Protein AF-A0ABD3S6L1-F1 (afdb_monomer_lite)

pLDDT: mean 90.4, std 6.14, range [69.69, 97.06]

Sequence (80 aa):
MSIFKFLFFCLISTFLFVSIVQAHESVEINEKRYSFDEQKIACGTCCARCNCVPPGTYGNFETCPCYASLTTHGGRKKCP

Structure (mmCIF, N/CA/C/O backbone):
data_AF-A0ABD3S6L1-F1
#
_entry.id   AF-A0ABD3S6L1-F1
#
loop_
_atom_site.group_PDB
_atom_site.id
_atom_site.type_symbol
_atom_site.label_atom_id
_atom_site.label_alt_id
_atom_site.label_comp_id
_atom_site.label_asym_id
_atom_site.label_entity_id
_atom_site.label_seq_id
_atom_site.pdbx_PDB_ins_code
_atom_site.Cartn_x
_atom_site.Cartn_y
_atom_site.Cartn_z
_atom_site.occupancy
_atom_site.B_iso_or_equiv
_atom_site.auth_seq_id
_atom_site.auth_comp_id
_atom_site.auth_asym_id
_atom_site.auth_atom_id
_atom_site.pdbx_PDB_model_num
ATOM 1 N N . MET A 1 1 ? -33.968 34.267 38.492 1.00 69.69 1 MET A N 1
ATOM 2 C CA . MET A 1 1 ? -33.929 32.801 38.254 1.00 69.69 1 MET A CA 1
ATOM 3 C C . MET A 1 1 ? -34.006 32.368 36.778 1.00 69.69 1 MET A C 1
ATOM 5 O O . MET A 1 1 ? -33.909 31.170 36.534 1.00 69.69 1 MET A O 1
ATOM 9 N N . SER A 1 2 ? -34.116 33.282 35.796 1.00 75.69 2 SER A N 1
ATOM 10 C CA . SER A 1 2 ? -34.153 32.923 34.355 1.00 75.69 2 SER A CA 1
ATOM 11 C C . SER A 1 2 ? -32.817 33.093 33.622 1.00 75.69 2 SER A C 1
ATOM 13 O O . SER A 1 2 ? -32.507 32.300 32.741 1.00 75.69 2 SER A O 1
ATOM 15 N N . ILE A 1 3 ? -31.986 34.058 34.030 1.00 88.75 3 ILE A N 1
ATOM 16 C CA . ILE A 1 3 ? -30.663 34.309 33.425 1.00 88.75 3 ILE A CA 1
ATOM 17 C C . ILE A 1 3 ? -29.735 33.099 33.561 1.00 88.75 3 ILE A C 1
ATOM 19 O O . ILE A 1 3 ? -29.092 32.703 32.598 1.00 88.75 3 ILE A O 1
ATOM 23 N N . PHE A 1 4 ? -29.730 32.449 34.727 1.00 87.31 4 PHE A N 1
ATOM 24 C CA . PHE A 1 4 ? -28.902 31.263 34.951 1.00 87.31 4 PHE A CA 1
ATOM 25 C C . PHE A 1 4 ? -29.279 30.099 34.020 1.00 87.31 4 PHE A C 1
ATOM 27 O O . PHE A 1 4 ? -28.407 29.429 33.481 1.00 87.31 4 PHE A O 1
ATOM 34 N N . LYS A 1 5 ? -30.579 29.901 33.765 1.00 85.44 5 LYS A N 1
ATOM 35 C CA . LYS A 1 5 ? -31.080 28.878 32.833 1.00 85.44 5 LYS A CA 1
ATOM 36 C C . LYS A 1 5 ? -30.713 29.190 31.384 1.00 85.44 5 LYS A C 1
ATOM 38 O O . LYS A 1 5 ? -30.370 28.276 30.643 1.00 85.44 5 LYS A O 1
ATOM 43 N N . PHE A 1 6 ? -30.748 30.466 31.001 1.00 91.94 6 PHE A N 1
ATOM 44 C CA . PHE A 1 6 ? -30.342 30.903 29.668 1.00 91.94 6 PHE A CA 1
ATOM 45 C C . PHE A 1 6 ? -28.846 30.671 29.429 1.00 91.94 6 PHE A C 1
ATOM 47 O O . PHE A 1 6 ? -28.471 30.062 28.432 1.00 91.94 6 PHE A O 1
ATOM 54 N N . LEU A 1 7 ? -27.998 31.060 30.387 1.00 91.75 7 LEU A N 1
ATOM 55 C CA . LEU A 1 7 ? -26.555 30.820 30.312 1.00 91.75 7 LEU A CA 1
ATOM 56 C C . LEU A 1 7 ? -26.233 29.325 30.250 1.00 91.75 7 LEU A C 1
ATOM 58 O O . LEU A 1 7 ? -25.412 28.906 29.441 1.00 91.75 7 LEU A O 1
ATOM 62 N N . PHE A 1 8 ? -26.925 28.510 31.044 1.00 94.12 8 PHE A N 1
ATOM 63 C CA . PHE A 1 8 ? -26.745 27.063 31.031 1.00 94.12 8 PHE A CA 1
ATOM 64 C C . PHE A 1 8 ? -27.133 26.436 29.684 1.00 94.12 8 PHE A C 1
ATOM 66 O O . PHE A 1 8 ? -26.396 25.610 29.153 1.00 94.12 8 PHE A O 1
ATOM 73 N N . PHE A 1 9 ? -28.245 26.875 29.087 1.00 93.94 9 PHE A N 1
ATOM 74 C CA . PHE A 1 9 ? -28.671 26.408 27.768 1.00 93.94 9 PHE A CA 1
ATOM 75 C C . PHE A 1 9 ? -27.683 26.811 26.664 1.00 93.94 9 PHE A C 1
ATOM 77 O O . PHE A 1 9 ? -27.339 25.989 25.816 1.00 93.94 9 PHE A O 1
ATOM 84 N N . CYS A 1 10 ? -27.172 28.046 26.703 1.00 94.31 10 CYS A N 1
ATOM 85 C CA . CYS A 1 10 ? -26.141 28.508 25.774 1.00 94.31 10 CYS A CA 1
ATOM 86 C C . CYS A 1 10 ? -24.851 27.685 25.887 1.00 94.31 10 CYS A C 1
ATOM 88 O O . CYS A 1 10 ? -24.311 27.284 24.861 1.00 94.31 10 CYS A O 1
ATOM 90 N N . LEU A 1 11 ? -24.388 27.395 27.107 1.00 94.31 11 LEU A N 1
ATOM 91 C CA . LEU A 1 11 ? -23.178 26.598 27.336 1.00 94.31 11 LEU A CA 1
ATOM 92 C C . LEU A 1 11 ? -23.334 25.143 26.875 1.00 94.31 11 LEU A C 1
ATOM 94 O O . LEU A 1 11 ? -22.416 24.589 26.276 1.00 94.31 11 LEU A O 1
ATOM 98 N N . ILE A 1 12 ? -24.493 24.524 27.116 1.00 95.19 12 ILE A N 1
ATOM 99 C CA . ILE A 1 12 ? -24.765 23.160 26.638 1.00 95.19 12 ILE A CA 1
ATOM 100 C C . ILE A 1 12 ? -24.809 23.123 25.112 1.00 95.19 12 ILE A C 1
ATOM 102 O O . ILE A 1 12 ? -24.222 22.233 24.502 1.00 95.19 12 ILE A O 1
ATOM 106 N N . SER A 1 13 ? -25.492 24.091 24.499 1.00 93.94 13 SER A N 1
ATOM 107 C CA . SER A 1 13 ? -25.620 24.180 23.047 1.00 93.94 13 SER A CA 1
ATOM 108 C C . SER A 1 13 ? -24.245 24.265 22.379 1.00 93.94 13 SER A C 1
ATOM 110 O O . SER A 1 13 ? -23.919 2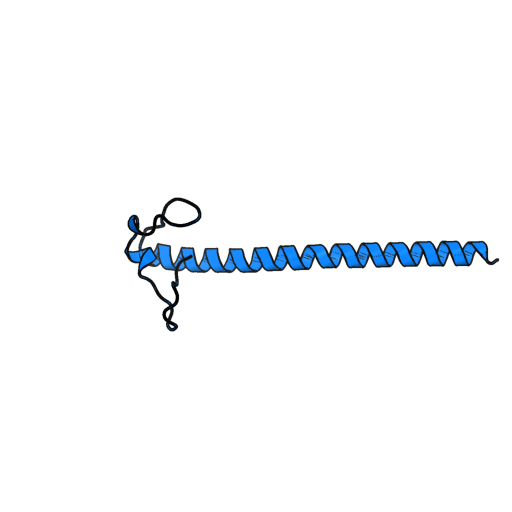3.430 21.537 1.00 93.94 13 SER A O 1
ATOM 112 N N . THR A 1 14 ? -23.385 25.194 22.811 1.00 93.69 14 THR A N 1
ATOM 113 C CA . THR A 1 14 ? -22.041 25.349 22.231 1.00 93.69 14 THR A CA 1
ATOM 114 C C . THR A 1 14 ? -21.158 24.122 22.451 1.00 93.69 14 THR A C 1
ATOM 116 O O . THR A 1 14 ? -20.444 23.720 21.535 1.00 93.69 14 THR A O 1
ATOM 119 N N . PHE A 1 15 ? -21.235 23.482 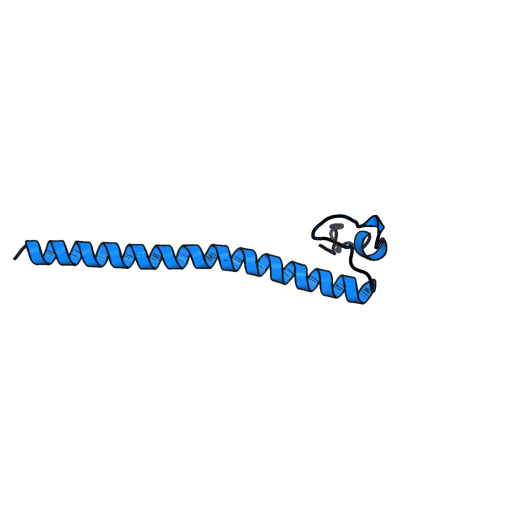23.620 1.00 93.88 15 PHE A N 1
ATOM 120 C CA . PHE A 1 15 ? -20.476 22.265 23.912 1.00 93.88 15 PHE A CA 1
ATOM 121 C C . PHE A 1 15 ? -20.863 21.088 22.996 1.00 93.88 15 PHE A C 1
ATOM 123 O O . PHE A 1 15 ? -19.991 20.381 22.479 1.00 93.88 15 PHE A O 1
ATOM 130 N N . LEU A 1 16 ? -22.164 20.905 22.743 1.00 93.62 16 LEU A N 1
ATOM 131 C CA . LEU A 1 16 ? -22.659 19.897 21.802 1.00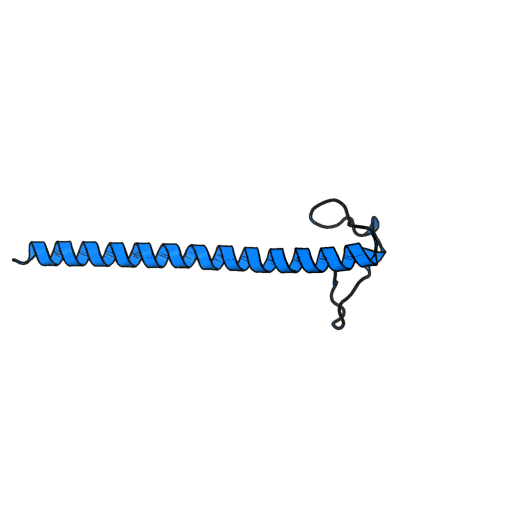 93.62 16 LEU A CA 1
ATOM 132 C C . LEU A 1 16 ? -22.199 20.191 20.369 1.00 93.62 16 LEU A C 1
ATOM 134 O O . LEU A 1 16 ? -21.727 19.281 19.689 1.00 93.62 16 LEU A O 1
ATOM 138 N N . PHE A 1 17 ? -22.270 21.452 19.927 1.00 93.06 17 PHE A N 1
ATOM 139 C CA . PHE A 1 17 ? -21.796 21.848 18.597 1.00 93.06 17 PHE A CA 1
ATOM 140 C C . PHE A 1 17 ? -20.306 21.545 18.390 1.00 93.06 17 PHE A C 1
ATOM 142 O O . PHE A 1 17 ? -19.949 20.966 17.366 1.00 93.06 17 PHE A O 1
ATOM 149 N N . VAL A 1 18 ? -19.440 21.866 19.360 1.00 90.81 18 VAL A N 1
ATOM 150 C CA . VAL A 1 18 ? -17.996 21.568 19.275 1.00 90.81 18 VAL A CA 1
ATOM 151 C C . VAL A 1 18 ? -17.745 20.062 19.148 1.00 90.81 18 VAL A C 1
ATOM 153 O O . VAL A 1 18 ? -16.979 19.638 18.284 1.00 90.81 18 VAL A O 1
ATOM 156 N N . SER A 1 19 ? -18.448 19.249 19.942 1.00 88.81 19 SER A N 1
ATOM 157 C CA . SER A 1 19 ? -18.308 17.786 19.916 1.00 88.81 19 SER A CA 1
ATOM 158 C C . SER A 1 19 ? -18.706 17.183 18.560 1.00 88.81 19 SER A C 1
ATOM 160 O O . SER A 1 19 ? -18.054 16.261 18.070 1.00 88.81 19 SER A O 1
ATOM 162 N N . ILE A 1 20 ? -19.754 17.722 17.924 1.00 88.44 20 ILE A N 1
ATOM 163 C CA . ILE A 1 20 ? -20.204 17.295 16.590 1.00 88.44 20 ILE A CA 1
ATOM 164 C C . ILE A 1 20 ? -19.161 17.644 15.516 1.00 88.44 20 ILE A C 1
ATOM 166 O O . ILE A 1 20 ? -18.851 16.807 14.669 1.00 88.44 20 ILE A O 1
ATOM 170 N N . VAL A 1 21 ? -18.593 18.855 15.553 1.00 89.75 21 VAL A N 1
ATOM 171 C CA . VAL A 1 21 ? -17.594 19.309 14.566 1.00 89.75 21 VAL A CA 1
ATOM 172 C C . VAL A 1 21 ? -16.327 18.450 14.610 1.00 89.75 21 VAL A C 1
ATOM 174 O O . VAL A 1 21 ? -15.830 18.042 13.562 1.00 89.75 21 VAL A O 1
ATOM 177 N N . GLN A 1 22 ? -15.840 18.101 15.804 1.00 85.25 22 GLN A N 1
ATOM 178 C CA . GLN A 1 22 ? -14.665 17.232 15.952 1.00 85.25 22 GLN A CA 1
ATOM 179 C C . GLN A 1 22 ? -14.899 15.822 15.387 1.00 85.25 22 GLN A C 1
ATOM 181 O O . GLN A 1 22 ? -13.989 15.222 14.813 1.00 85.25 22 GLN A O 1
ATOM 186 N N . ALA A 1 23 ? -16.119 15.293 15.512 1.00 77.50 23 ALA A N 1
ATOM 187 C CA . ALA A 1 23 ? -16.462 14.001 14.928 1.00 77.50 23 ALA A CA 1
ATOM 188 C C . ALA A 1 23 ? -16.445 14.054 13.391 1.00 77.50 23 ALA A C 1
ATOM 190 O O . ALA A 1 23 ? -15.938 13.128 12.760 1.00 77.50 23 ALA A O 1
ATOM 191 N N . HIS A 1 24 ? -16.928 15.144 12.788 1.00 76.00 24 HIS A N 1
ATOM 192 C CA . HIS A 1 24 ? -16.969 15.297 11.332 1.00 76.00 24 HIS A CA 1
ATOM 193 C C . HIS A 1 24 ? -15.570 15.275 10.691 1.00 76.00 24 HIS A C 1
ATOM 195 O O . HIS A 1 24 ? -15.345 14.543 9.729 1.00 76.00 24 HIS A O 1
ATOM 201 N N . GLU A 1 25 ? -14.607 16.016 11.247 1.00 77.44 25 GLU A N 1
ATOM 202 C CA . GLU A 1 25 ? -13.233 16.073 10.718 1.00 77.44 25 GLU A CA 1
ATOM 203 C C . GLU A 1 25 ? -12.530 14.706 10.771 1.00 77.44 25 GLU A C 1
ATOM 205 O O . GLU A 1 25 ? -11.774 14.340 9.869 1.00 77.44 25 GLU A O 1
ATOM 210 N N . SER A 1 26 ? -12.844 13.892 11.783 1.00 74.31 26 SER A N 1
ATOM 211 C CA . SER A 1 26 ? -12.275 12.550 11.902 1.00 74.31 26 SER A CA 1
ATOM 212 C C . SER A 1 26 ? -12.754 11.595 10.800 1.00 74.31 26 SER A C 1
ATOM 214 O O . SER A 1 26 ? -11.978 10.752 10.354 1.00 74.31 26 SER A O 1
ATOM 216 N N . VAL A 1 27 ? -13.991 11.723 10.311 1.00 78.50 27 VAL A N 1
ATOM 217 C CA . VAL A 1 27 ? -14.537 10.830 9.273 1.00 78.50 27 VAL A CA 1
ATOM 218 C C . VAL A 1 27 ? -13.843 11.061 7.929 1.00 78.50 27 VAL A C 1
ATOM 220 O O . VAL A 1 27 ? -13.418 10.098 7.293 1.00 78.50 27 VAL A O 1
ATOM 223 N N . GLU A 1 28 ? -13.623 12.319 7.539 1.00 78.69 28 GLU A N 1
ATOM 224 C CA . GLU A 1 28 ? -12.970 12.648 6.264 1.00 78.69 28 GLU A CA 1
ATOM 225 C C . GLU A 1 28 ? -11.482 12.246 6.247 1.00 78.69 28 GLU A C 1
ATOM 227 O O . GLU A 1 28 ? -10.962 11.754 5.241 1.00 78.69 28 GLU A O 1
ATOM 232 N N . ILE A 1 29 ? -10.781 12.404 7.376 1.00 79.25 29 ILE A N 1
ATOM 233 C CA . ILE A 1 29 ? -9.381 11.972 7.510 1.00 79.25 29 ILE A CA 1
ATOM 234 C C . ILE A 1 29 ? -9.277 10.442 7.459 1.00 79.25 29 ILE A C 1
ATOM 236 O O . ILE A 1 29 ? -8.368 9.908 6.816 1.00 79.25 29 ILE A O 1
ATOM 240 N N . ASN A 1 30 ? -10.203 9.728 8.105 1.00 81.38 30 ASN A N 1
ATOM 241 C CA . ASN A 1 30 ? -10.224 8.266 8.084 1.00 81.38 30 ASN A CA 1
ATOM 242 C C . ASN A 1 30 ? -10.529 7.713 6.683 1.00 81.38 30 ASN A C 1
ATOM 244 O O . ASN A 1 30 ? -9.904 6.733 6.284 1.00 81.38 30 ASN A O 1
ATOM 248 N N . GLU A 1 31 ? -11.403 8.359 5.906 1.00 85.25 31 GLU A N 1
ATOM 249 C CA . GLU A 1 31 ? -11.696 7.958 4.523 1.00 85.25 31 GLU A CA 1
ATOM 250 C C . GLU A 1 31 ? -10.470 8.112 3.606 1.00 85.25 31 GLU A C 1
ATOM 252 O O . GLU A 1 31 ? -10.095 7.175 2.895 1.00 85.25 31 GLU A O 1
ATOM 257 N N . LYS A 1 32 ? -9.763 9.250 3.685 1.00 84.75 32 LYS A N 1
ATOM 258 C CA . LYS A 1 32 ? -8.512 9.463 2.929 1.00 84.75 32 LYS A CA 1
ATOM 259 C C . LYS A 1 32 ? -7.427 8.463 3.331 1.00 84.75 32 LYS A C 1
ATOM 261 O O . LYS A 1 32 ? -6.717 7.944 2.469 1.00 84.75 32 LYS A O 1
ATOM 266 N N . ARG A 1 33 ? -7.309 8.165 4.631 1.00 86.56 33 ARG A N 1
ATOM 267 C CA . ARG A 1 33 ? -6.365 7.165 5.147 1.00 86.56 33 ARG A CA 1
ATOM 268 C C . ARG A 1 33 ? -6.684 5.767 4.619 1.00 86.56 33 ARG A C 1
ATOM 270 O O . ARG A 1 33 ? -5.778 5.088 4.149 1.00 86.56 33 ARG A O 1
ATOM 277 N N . TYR A 1 34 ? -7.958 5.381 4.634 1.00 84.25 34 TYR A N 1
ATOM 278 C CA 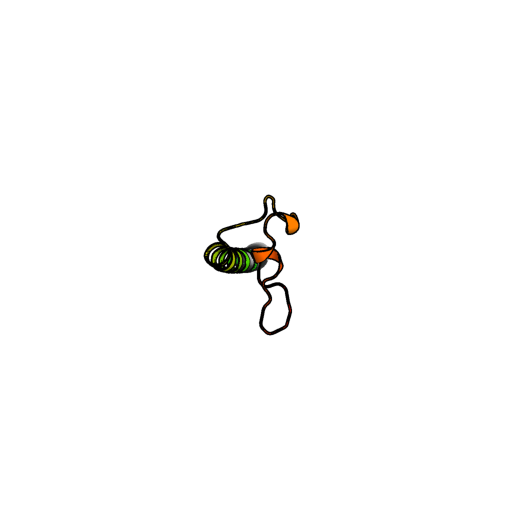. TYR A 1 34 ? -8.410 4.092 4.117 1.00 84.25 34 TYR A CA 1
ATOM 279 C C . TYR A 1 34 ? -8.052 3.917 2.633 1.00 84.25 34 TYR A C 1
ATOM 281 O O . TYR A 1 34 ? -7.484 2.894 2.252 1.00 84.25 34 TYR A O 1
ATOM 289 N N . SER A 1 35 ? -8.279 4.947 1.809 1.00 87.12 35 SER A N 1
ATOM 290 C CA . SER A 1 35 ? -7.900 4.923 0.390 1.00 87.12 35 SER A CA 1
ATOM 291 C C . SER A 1 35 ? -6.384 4.793 0.172 1.00 87.12 35 SER A C 1
ATOM 293 O O . SER A 1 35 ? -5.948 4.047 -0.709 1.00 87.12 35 SER A O 1
ATOM 295 N N . PHE A 1 36 ? -5.565 5.477 0.978 1.00 88.19 36 PHE A N 1
ATOM 296 C CA . PHE A 1 36 ? -4.105 5.377 0.886 1.00 88.19 36 PHE A CA 1
ATOM 297 C C . PHE A 1 36 ? -3.579 3.995 1.306 1.00 88.19 36 PHE A C 1
ATOM 299 O O . PHE A 1 36 ? -2.684 3.446 0.657 1.00 88.19 36 PHE A O 1
ATOM 306 N N . ASP A 1 37 ? -4.144 3.406 2.362 1.00 88.75 37 ASP A N 1
ATOM 307 C CA . ASP A 1 37 ? -3.756 2.075 2.832 1.00 88.75 37 ASP A CA 1
ATOM 308 C C . ASP A 1 37 ? -4.042 0.996 1.764 1.00 88.75 37 ASP A C 1
ATOM 310 O O . ASP A 1 37 ? -3.207 0.112 1.546 1.00 88.75 37 ASP A O 1
ATOM 314 N N . GLU A 1 38 ? -5.144 1.111 1.011 1.00 86.25 38 GLU A N 1
ATOM 315 C CA . GLU A 1 38 ? -5.441 0.227 -0.127 1.00 86.25 38 GLU A CA 1
ATOM 316 C C . GLU A 1 38 ? -4.404 0.361 -1.259 1.00 86.25 38 GLU A C 1
ATOM 318 O O . GLU A 1 38 ? -3.872 -0.651 -1.735 1.00 86.25 38 GLU A O 1
ATOM 323 N N . GLN A 1 39 ? -4.040 1.593 -1.650 1.00 91.25 39 GLN A N 1
ATOM 324 C CA . GLN A 1 39 ? -2.989 1.821 -2.654 1.00 91.25 39 GLN A CA 1
ATOM 325 C C . GLN A 1 39 ? -1.655 1.204 -2.234 1.00 91.25 39 GLN A C 1
ATOM 327 O O . GLN A 1 39 ? -0.977 0.573 -3.049 1.00 91.25 39 GLN A O 1
ATOM 332 N N . LYS A 1 40 ? -1.273 1.351 -0.962 1.00 92.50 40 LYS A N 1
ATOM 333 C CA . LYS A 1 40 ? -0.017 0.807 -0.437 1.00 92.50 40 LYS A CA 1
ATOM 334 C C . LYS A 1 40 ? 0.036 -0.714 -0.567 1.00 92.50 40 LYS A C 1
ATOM 336 O O . LYS A 1 40 ? 1.062 -1.261 -0.976 1.00 92.50 40 LYS A O 1
ATOM 341 N N . ILE A 1 41 ? -1.067 -1.396 -0.259 1.00 92.75 41 ILE A N 1
ATOM 342 C CA . ILE A 1 41 ? -1.176 -2.852 -0.396 1.00 92.75 41 ILE A CA 1
ATOM 343 C C . ILE A 1 41 ? -1.069 -3.252 -1.872 1.00 92.75 41 ILE A C 1
ATOM 345 O O . ILE A 1 41 ? -0.269 -4.125 -2.219 1.00 92.75 41 ILE A O 1
ATOM 349 N N . ALA A 1 42 ? -1.818 -2.588 -2.757 1.00 93.94 42 ALA A N 1
ATOM 350 C CA . ALA A 1 42 ? -1.789 -2.873 -4.188 1.00 93.94 42 ALA A CA 1
ATOM 351 C C . ALA A 1 42 ? -0.381 -2.683 -4.779 1.00 93.94 42 ALA A C 1
ATOM 353 O O . ALA A 1 42 ? 0.147 -3.606 -5.409 1.00 93.94 42 ALA A O 1
ATOM 354 N N . CYS A 1 43 ? 0.268 -1.551 -4.487 1.00 95.00 43 CYS A N 1
ATOM 355 C CA . CYS A 1 43 ? 1.646 -1.264 -4.882 1.00 95.00 43 CYS A CA 1
ATOM 356 C C . CYS A 1 43 ? 2.616 -2.340 -4.370 1.00 95.00 43 CYS A C 1
ATOM 358 O O . CYS A 1 43 ? 3.398 -2.875 -5.154 1.00 95.00 43 CYS A O 1
ATOM 360 N N . GLY A 1 44 ? 2.507 -2.745 -3.099 1.00 94.44 44 GLY A N 1
ATOM 361 C CA . GLY A 1 44 ? 3.327 -3.814 -2.521 1.00 94.44 44 GLY A CA 1
ATOM 362 C C . GLY A 1 44 ? 3.196 -5.144 -3.269 1.00 94.44 44 GLY A C 1
ATOM 363 O O . GLY A 1 44 ? 4.204 -5.765 -3.610 1.00 94.44 44 GLY A O 1
ATOM 364 N N . THR A 1 45 ? 1.970 -5.560 -3.607 1.00 95.25 45 THR A N 1
ATOM 365 C CA . THR A 1 45 ? 1.757 -6.800 -4.379 1.00 95.25 45 THR A CA 1
ATOM 366 C C . THR A 1 45 ? 2.296 -6.713 -5.808 1.00 95.25 45 THR A C 1
ATOM 368 O O . TH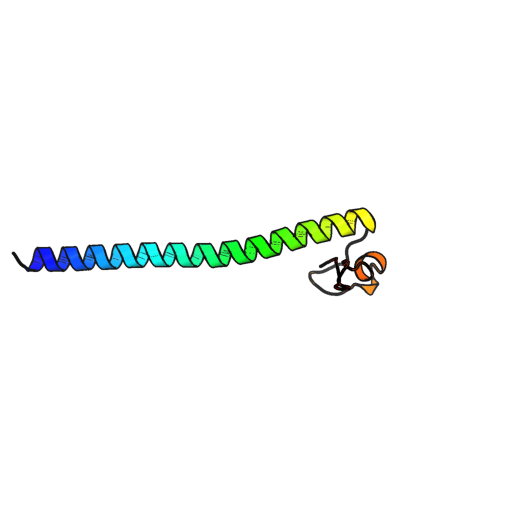R A 1 45 ? 2.818 -7.698 -6.332 1.00 95.25 45 THR A O 1
ATOM 371 N N . CYS A 1 46 ? 2.193 -5.547 -6.446 1.00 96.31 46 CYS A N 1
ATOM 372 C CA . CYS A 1 46 ? 2.723 -5.322 -7.786 1.00 96.31 46 CYS A CA 1
ATOM 373 C C . CYS A 1 46 ? 4.252 -5.261 -7.794 1.00 96.31 46 CYS A C 1
ATOM 375 O O . CYS A 1 46 ? 4.879 -5.867 -8.660 1.00 96.31 46 CYS A O 1
ATOM 377 N N . CYS A 1 47 ? 4.850 -4.608 -6.798 1.00 96.56 47 CYS A N 1
ATOM 378 C CA . CYS A 1 47 ? 6.292 -4.558 -6.601 1.00 96.56 47 CYS A CA 1
ATOM 379 C C . CYS A 1 47 ? 6.863 -5.965 -6.396 1.00 96.56 47 CYS A C 1
ATOM 381 O O . CYS A 1 47 ? 7.777 -6.350 -7.111 1.00 96.56 47 CYS A O 1
ATOM 383 N N . ALA A 1 48 ? 6.263 -6.785 -5.528 1.00 97.06 48 ALA A N 1
ATOM 384 C CA . ALA A 1 48 ? 6.714 -8.162 -5.316 1.00 97.06 48 ALA A CA 1
ATOM 385 C C . ALA A 1 48 ? 6.635 -9.031 -6.587 1.00 97.06 48 ALA A C 1
ATOM 387 O O . ALA A 1 48 ? 7.424 -9.955 -6.764 1.00 97.06 48 ALA A O 1
ATOM 388 N N . ARG A 1 49 ? 5.683 -8.745 -7.487 1.00 95.88 49 ARG A N 1
ATOM 389 C CA . ARG A 1 49 ? 5.517 -9.482 -8.747 1.00 95.88 49 ARG A CA 1
ATOM 390 C C . ARG A 1 49 ? 6.448 -8.997 -9.859 1.00 95.88 49 ARG A C 1
ATOM 392 O O . ARG A 1 49 ? 6.924 -9.814 -10.640 1.00 95.88 49 ARG A O 1
ATOM 399 N N . CYS A 1 50 ? 6.654 -7.688 -9.966 1.00 96.12 50 CYS A N 1
ATOM 400 C CA . CYS A 1 50 ? 7.368 -7.062 -11.081 1.00 96.12 50 CYS A CA 1
ATOM 401 C C . CYS A 1 50 ? 8.788 -6.594 -10.728 1.00 96.12 50 CYS A C 1
ATOM 403 O O . CYS A 1 50 ? 9.529 -6.224 -11.633 1.00 96.12 50 CYS A O 1
ATOM 405 N N . ASN A 1 51 ? 9.155 -6.570 -9.444 1.00 96.62 51 ASN A N 1
ATOM 406 C CA . ASN A 1 51 ? 10.411 -6.036 -8.899 1.00 96.62 51 ASN A CA 1
ATOM 407 C C . ASN A 1 51 ? 10.757 -4.618 -9.404 1.00 96.62 51 ASN A C 1
ATOM 409 O O . ASN A 1 51 ? 11.923 -4.268 -9.554 1.00 96.62 51 ASN A O 1
ATOM 413 N N . CYS A 1 52 ? 9.733 -3.813 -9.706 1.00 95.81 52 CYS A N 1
ATOM 414 C CA . CYS A 1 52 ? 9.844 -2.493 -10.328 1.00 95.81 52 CYS A CA 1
ATOM 415 C C . CYS A 1 52 ? 8.645 -1.638 -9.903 1.00 95.81 52 CYS A C 1
ATOM 417 O O . CYS A 1 52 ? 7.515 -2.137 -9.895 1.00 95.81 52 CYS A O 1
ATOM 419 N N . VAL A 1 53 ? 8.881 -0.364 -9.578 1.00 95.06 53 VAL A N 1
ATOM 420 C CA . VAL A 1 53 ? 7.845 0.643 -9.302 1.00 95.06 53 VAL A CA 1
ATOM 421 C C . VAL A 1 53 ? 8.183 1.898 -10.116 1.00 95.06 53 VAL A C 1
ATOM 423 O O . VAL A 1 53 ? 9.331 2.344 -10.055 1.00 95.06 53 VAL A O 1
ATOM 426 N N . PRO A 1 54 ? 7.235 2.457 -10.888 1.00 95.38 54 PRO A N 1
ATOM 427 C CA . PRO A 1 54 ? 7.456 3.694 -11.631 1.00 95.38 54 PRO A CA 1
ATOM 428 C C . PRO A 1 54 ? 7.859 4.855 -10.707 1.00 95.38 54 PRO A C 1
ATOM 430 O O . PRO A 1 54 ? 7.331 4.959 -9.599 1.00 95.38 54 PRO A O 1
ATOM 433 N N . PRO A 1 55 ? 8.763 5.749 -11.135 1.00 94.00 55 PRO A N 1
ATOM 434 C CA . PRO A 1 55 ? 9.104 6.931 -10.352 1.00 94.00 55 PRO A CA 1
ATOM 435 C C . PRO A 1 55 ? 7.943 7.939 -10.316 1.00 94.00 55 PRO A C 1
ATOM 437 O O . PRO A 1 55 ? 7.203 8.091 -11.288 1.00 94.00 55 PRO A O 1
ATOM 440 N N . GLY A 1 56 ? 7.834 8.694 -9.220 1.00 89.56 56 GLY A N 1
ATOM 441 C CA . GLY A 1 56 ? 6.803 9.722 -9.028 1.00 89.56 56 GLY A CA 1
ATOM 442 C C . GLY A 1 56 ? 5.495 9.193 -8.428 1.00 89.56 56 GLY A C 1
ATOM 443 O O . GLY A 1 56 ? 5.386 8.030 -8.057 1.00 89.56 56 GLY A O 1
ATOM 444 N N . THR A 1 57 ? 4.504 10.078 -8.289 1.00 88.12 57 THR A N 1
ATOM 445 C CA . THR A 1 57 ? 3.196 9.749 -7.683 1.00 88.12 57 THR A CA 1
ATOM 446 C C . THR A 1 57 ? 2.179 9.238 -8.710 1.00 88.12 57 THR A C 1
ATOM 448 O O . THR A 1 57 ? 1.227 8.556 -8.347 1.00 88.12 57 THR A O 1
ATOM 451 N N . TYR A 1 58 ? 2.353 9.578 -9.990 1.00 87.44 58 TYR A N 1
ATOM 452 C CA . TYR A 1 58 ? 1.469 9.174 -11.084 1.00 87.44 58 TYR A CA 1
ATOM 453 C C . TYR A 1 58 ? 2.240 9.125 -12.407 1.00 87.44 58 TYR A C 1
ATOM 455 O O . TYR A 1 58 ? 3.128 9.947 -12.638 1.00 87.44 58 TYR A O 1
ATOM 463 N N . GLY A 1 59 ? 1.855 8.210 -13.299 1.00 89.31 59 GLY A N 1
ATOM 464 C CA . GLY A 1 59 ? 2.444 8.089 -14.633 1.00 89.31 59 GLY A CA 1
ATOM 465 C C . GLY A 1 59 ? 3.724 7.251 -14.662 1.00 89.31 59 GLY A C 1
ATOM 466 O O . GLY A 1 59 ? 3.911 6.353 -13.846 1.00 89.31 59 GLY A O 1
ATOM 467 N N . ASN A 1 60 ? 4.573 7.518 -15.658 1.00 93.88 60 ASN A N 1
ATOM 468 C CA . ASN A 1 60 ? 5.856 6.843 -15.902 1.00 93.88 60 ASN A CA 1
ATOM 469 C C . ASN A 1 60 ? 5.770 5.312 -16.058 1.00 93.88 60 ASN A C 1
ATOM 471 O O . ASN A 1 60 ? 6.712 4.559 -15.791 1.00 93.88 60 ASN A O 1
ATOM 475 N N . PHE A 1 61 ? 4.599 4.825 -16.467 1.00 92.56 61 PHE A N 1
ATOM 476 C CA . PHE A 1 61 ? 4.291 3.402 -16.573 1.00 92.56 61 PHE A CA 1
ATOM 477 C C . PHE A 1 61 ? 5.103 2.693 -17.667 1.00 92.56 61 PHE A C 1
ATOM 479 O O . PHE A 1 61 ? 5.291 1.480 -17.603 1.00 92.56 61 PHE A O 1
ATOM 486 N N . GLU A 1 62 ? 5.630 3.441 -18.634 1.00 94.44 62 GLU A N 1
ATOM 487 C CA . GLU A 1 62 ? 6.587 2.973 -19.636 1.00 94.44 62 GLU A CA 1
ATOM 488 C C . GLU A 1 62 ? 7.927 2.534 -19.031 1.00 94.44 62 GLU A C 1
ATOM 490 O O . GLU A 1 62 ? 8.594 1.673 -19.600 1.00 94.44 62 GLU A O 1
ATOM 495 N N . THR A 1 63 ? 8.288 3.049 -17.850 1.00 95.50 63 THR A N 1
ATOM 496 C CA . THR A 1 63 ? 9.520 2.664 -17.141 1.00 95.50 63 THR A CA 1
ATOM 497 C C . THR A 1 63 ? 9.414 1.260 -16.530 1.00 95.50 63 THR A C 1
ATOM 499 O O . THR A 1 63 ? 10.407 0.541 -16.441 1.00 95.50 63 THR A O 1
ATOM 502 N N . CYS A 1 64 ? 8.204 0.828 -16.154 1.00 95.88 64 CYS A N 1
ATOM 503 C CA . CYS A 1 64 ? 7.931 -0.515 -15.629 1.00 95.88 64 CYS A CA 1
ATOM 504 C C . CYS A 1 64 ? 6.721 -1.155 -16.351 1.00 95.88 64 CYS A C 1
ATOM 506 O O . CYS A 1 64 ? 5.622 -1.203 -15.784 1.00 95.88 64 CYS A O 1
ATOM 508 N N . PRO A 1 65 ? 6.896 -1.726 -17.560 1.00 95.12 65 PRO A N 1
ATOM 509 C CA . PRO A 1 65 ? 5.786 -2.275 -18.350 1.00 95.12 65 PRO A CA 1
ATOM 510 C C . PRO A 1 65 ? 4.998 -3.390 -17.643 1.00 95.12 65 PRO A C 1
ATOM 512 O O . PRO A 1 65 ? 3.775 -3.456 -17.757 1.00 95.12 65 PRO A O 1
ATOM 515 N N . CYS A 1 66 ? 5.674 -4.235 -16.851 1.00 96.44 66 CYS A N 1
ATOM 516 C CA . CYS A 1 66 ? 5.015 -5.256 -16.028 1.00 96.44 66 CYS A CA 1
ATOM 517 C C . CYS A 1 66 ? 3.995 -4.618 -15.075 1.00 96.44 66 CYS A C 1
ATOM 519 O O . CYS A 1 66 ? 2.825 -4.995 -15.093 1.00 96.44 66 CYS A O 1
ATOM 521 N N . TYR A 1 67 ? 4.412 -3.599 -14.318 1.00 95.31 67 TYR A N 1
ATOM 522 C CA . TYR A 1 67 ? 3.569 -2.883 -13.358 1.00 95.31 67 TYR A CA 1
ATOM 523 C C . TYR A 1 67 ? 2.363 -2.224 -14.054 1.00 95.31 67 TYR A C 1
ATOM 525 O O . TYR A 1 67 ? 1.248 -2.245 -13.539 1.00 95.31 67 TYR A O 1
ATOM 533 N N . ALA A 1 68 ? 2.566 -1.703 -15.268 1.00 95.25 68 ALA A N 1
ATOM 534 C CA . ALA A 1 68 ? 1.519 -1.093 -16.084 1.00 95.25 68 ALA A CA 1
ATOM 535 C C . ALA A 1 68 ? 0.472 -2.092 -16.609 1.00 95.25 68 ALA A C 1
ATOM 537 O O . ALA A 1 68 ? -0.707 -1.755 -16.695 1.00 95.25 68 ALA A O 1
ATOM 538 N N . SER A 1 69 ? 0.912 -3.302 -16.971 1.00 95.06 69 SER A N 1
ATOM 539 C CA . SER A 1 69 ? 0.091 -4.324 -17.638 1.00 95.06 69 SER A CA 1
ATOM 540 C C . SER A 1 69 ? -0.826 -5.120 -16.704 1.00 95.06 69 SER A C 1
ATOM 542 O O . SER A 1 69 ? -1.760 -5.781 -17.161 1.00 95.06 69 SER A O 1
ATOM 544 N N . LEU A 1 70 ? -0.571 -5.085 -15.392 1.00 94.81 70 LEU A N 1
ATOM 545 C CA . LEU A 1 70 ? -1.329 -5.870 -14.424 1.00 94.81 70 LEU A CA 1
ATOM 546 C C . LEU A 1 70 ? -2.755 -5.334 -14.273 1.00 94.81 70 LEU A C 1
ATOM 548 O O . LEU A 1 70 ? -2.982 -4.173 -13.924 1.00 94.81 70 LEU A O 1
ATOM 552 N N . THR A 1 71 ? -3.723 -6.226 -14.460 1.00 94.88 71 THR A N 1
ATOM 553 C CA . THR A 1 71 ? -5.155 -5.939 -14.346 1.00 94.88 71 THR A CA 1
ATOM 554 C C . THR A 1 71 ? -5.827 -6.845 -13.316 1.00 94.88 71 THR A C 1
ATOM 556 O O . THR A 1 71 ? -5.340 -7.930 -12.986 1.00 94.88 71 THR A O 1
ATOM 559 N N . THR A 1 72 ? -6.922 -6.365 -12.730 1.00 93.31 72 THR A N 1
ATOM 560 C CA . THR A 1 72 ? -7.816 -7.171 -11.895 1.00 93.31 72 THR A CA 1
ATOM 561 C C . THR A 1 72 ? -8.687 -8.061 -12.783 1.00 93.31 72 THR A C 1
ATOM 563 O O . THR A 1 72 ? -8.760 -7.864 -13.995 1.00 93.31 72 THR A O 1
ATOM 566 N N . HIS A 1 73 ? -9.415 -9.010 -12.190 1.00 93.75 73 HIS A N 1
ATOM 567 C CA . HIS A 1 73 ? -10.368 -9.839 -12.940 1.00 93.75 73 HIS A CA 1
ATOM 568 C C . HIS A 1 73 ? -11.432 -9.022 -13.697 1.00 93.75 73 HIS A C 1
ATOM 570 O O . HIS A 1 73 ? -11.947 -9.487 -14.705 1.00 93.75 73 HIS A O 1
ATOM 576 N N . GLY A 1 74 ? -11.730 -7.795 -13.253 1.00 94.62 74 GLY A N 1
ATOM 577 C CA . GLY A 1 74 ? -12.650 -6.879 -13.933 1.00 94.62 74 GLY A CA 1
ATOM 578 C C . GLY A 1 74 ? -12.010 -6.027 -15.035 1.00 94.62 74 GLY A C 1
ATOM 579 O O . GLY A 1 74 ? -12.610 -5.037 -15.441 1.00 94.62 74 GLY A O 1
ATOM 580 N N . GLY A 1 75 ? -10.776 -6.327 -15.458 1.00 93.19 75 GLY A N 1
ATOM 581 C CA . GLY A 1 75 ? -10.070 -5.600 -16.522 1.00 93.19 75 G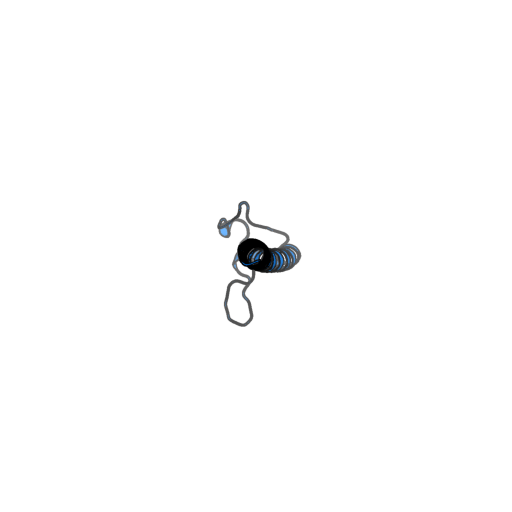LY A CA 1
ATOM 582 C C . GLY A 1 75 ? -9.596 -4.194 -16.138 1.00 93.19 75 GLY A C 1
ATOM 583 O O . GLY A 1 75 ? -9.077 -3.466 -16.979 1.00 93.19 75 GLY A O 1
ATOM 584 N N . ARG A 1 76 ? -9.748 -3.792 -14.870 1.00 92.19 76 ARG A N 1
ATOM 585 C CA . ARG A 1 76 ? -9.218 -2.521 -14.361 1.00 92.19 76 ARG A CA 1
ATOM 586 C C . ARG A 1 76 ? -7.742 -2.671 -14.038 1.00 92.19 76 ARG A C 1
ATOM 588 O O . ARG A 1 76 ? -7.307 -3.752 -13.645 1.00 92.19 76 ARG A O 1
ATOM 595 N N . LYS A 1 77 ? -6.980 -1.586 -14.146 1.00 92.25 77 LYS A N 1
ATOM 596 C CA . LYS A 1 77 ? -5.579 -1.571 -13.725 1.00 92.25 77 LYS A CA 1
ATOM 597 C C . LYS A 1 77 ? -5.478 -1.958 -12.248 1.00 92.25 77 LYS A C 1
ATOM 599 O O . LYS A 1 77 ? -6.206 -1.421 -11.419 1.00 92.25 77 LYS A O 1
ATOM 604 N N . LYS A 1 78 ? -4.629 -2.939 -11.943 1.00 93.25 78 LYS A N 1
ATOM 605 C CA . LYS A 1 78 ? -4.462 -3.461 -10.582 1.00 93.25 78 LYS A CA 1
ATOM 606 C C . LYS A 1 78 ? -3.531 -2.587 -9.751 1.00 93.25 78 LYS A C 1
ATOM 608 O O . LYS A 1 78 ? -3.768 -2.401 -8.564 1.00 93.25 78 LYS A O 1
ATOM 613 N N . CYS A 1 79 ? -2.449 -2.126 -10.361 1.00 93.81 79 CYS A N 1
ATOM 614 C CA . CYS A 1 79 ? -1.429 -1.356 -9.671 1.00 93.81 79 CYS A CA 1
ATOM 615 C C . CYS A 1 79 ? -1.780 0.136 -9.727 1.00 93.81 79 CYS A C 1
ATOM 617 O O . CYS A 1 79 ? -2.169 0.591 -10.811 1.00 93.81 79 CYS A O 1
ATOM 619 N N . PRO A 1 80 ? -1.670 0.866 -8.601 1.00 90.50 80 PRO A N 1
ATOM 620 C CA . PRO A 1 80 ? -1.936 2.301 -8.567 1.00 90.50 80 PRO A CA 1
ATOM 621 C C . PRO A 1 80 ? -0.969 3.060 -9.476 1.00 90.50 80 PRO A C 1
ATOM 623 O O . PRO A 1 80 ? 0.214 2.646 -9.536 1.00 90.50 80 PRO A O 1
#

Foldseek 3Di:
DVVVVVVVVVVVVVVVVVVVVVVVVVVVVVVVVVVVVQLVVLQVVQCVVQVDDAPDDDDNCVVRVSQQPDADPVRHRRHD

Organism: NCBI:txid265156

InterPro domains:
  IPR003854 Gibberellin regulated protein [PF02704] (41-80)

Secondary structure (DSSP, 8-state):
--HHHHHHHHHHHHHHHHHHHHHHHHHHHHHHHHHHHHHHHHHHHHHHHHS---SSSS--TTT-HHHHH-B-TTSSB---

Radius of gyration: 24.29 Å; chains: 1; bounding box: 45×44×58 Å